Protein AF-A0A166A4K7-F1 (afdb_monomer)

Solvent-accessible surface area (backbone atoms only — not comparable to full-atom values): 10010 Å² total; per-residue (Å²): 127,72,41,68,47,84,41,81,89,77,91,74,95,66,60,89,70,51,30,71,21,49,29,33,42,42,65,92,55,60,55,80,66,51,31,66,78,64,62,43,83,85,56,78,86,50,76,83,51,54,69,66,58,50,40,50,52,50,45,24,51,46,19,37,26,52,10,39,27,73,70,66,78,43,82,55,73,68,48,66,42,98,89,59,48,75,45,64,59,91,67,42,27,54,27,64,24,58,47,96,44,37,17,31,11,40,30,30,43,30,86,83,38,73,74,50,64,46,64,52,79,70,83,48,53,62,72,56,25,60,56,52,41,73,75,70,54,49,73,74,57,58,73,50,62,77,77,55,102,55,54,71,23,50,49,42,39,51,55,50,45,66,44,52,26,55,53,53,53,62,74,75,105

Nearest PDB structures (foldseek):
  7bcz-assembly3_C  TM=8.868E-01  e=4.443E-13  Pseudomonas aeruginosa
  8gkf-assembly1_A  TM=7.922E-01  e=2.128E-09  Mycobacterium tuberculosis
  8qzj-assembly1_A  TM=7.883E-01  e=6.878E-09  Mycobacterium tuberculosis
  4qjl-assembly1_A  TM=7.951E-01  e=1.952E-08  Mycobacterium ulcerans Agy99
  4qvh-assembly1_B-2  TM=7.804E-01  e=7.835E-09  Escherichia coli

Foldseek 3Di:
DDQKDFDDDPDDPDDPQKFKGKIWGDLVPDDPCVCVVLVEDDDPVCVPPDSQVVSQVSQQQSRAQVRCCVNPVDGDHFDADPVRDTPDPPQKEKEWEDDSTMIMMMMGGCVVPVYDFAYDDDQDDPVVLVVQCVVQDDPVLVVCPPVDPDDSSNSSRVSVRVVVRVCVRVVVD

Radius of gyration: 17.05 Å; Cα contacts (8 Å, |Δi|>4): 267; chains: 1; bounding box: 48×36×39 Å

Secondary structure (DSSP, 8-state):
--SEEEPP--S----TTEEEEEEEE-GGG--TTHHHHTT----GGGTT--HHHHHHHHHHHHHHHHHHHHHHSS-----B-TTS-B-PPTTEEEEEEE-SSEEEEEEEETTT-S-------PPPPHHHHHHHHHHH--HHHHHTTTSSSS-HHHHHHHHHHHHHHHHHHHHT-

Structure (mmCIF, N/CA/C/O backbone):
data_AF-A0A166A4K7-F1
#
_entry.id   AF-A0A166A4K7-F1
#
loop_
_atom_site.group_PDB
_atom_site.id
_atom_site.type_symbol
_atom_site.label_atom_id
_atom_site.label_alt_id
_atom_site.label_comp_id
_atom_site.label_asym_id
_atom_site.label_entity_id
_atom_site.label_seq_id
_atom_site.pdbx_PDB_ins_code
_atom_site.Cartn_x
_atom_site.Cartn_y
_atom_site.Cartn_z
_atom_site.occupancy
_atom_site.B_iso_or_equiv
_atom_site.auth_seq_id
_atom_site.auth_comp_id
_atom_site.auth_asym_id
_atom_site.auth_atom_id
_atom_site.pdbx_PDB_model_num
ATOM 1 N N . MET A 1 1 ? -13.808 -19.095 -7.015 1.00 53.00 1 MET A N 1
ATOM 2 C CA . MET A 1 1 ? -12.471 -18.755 -6.491 1.00 53.00 1 MET A CA 1
ATOM 3 C C . MET A 1 1 ? -12.651 -17.629 -5.482 1.00 53.00 1 MET A C 1
ATOM 5 O O . MET A 1 1 ? -13.646 -16.917 -5.575 1.00 53.00 1 MET A O 1
ATOM 9 N N . THR A 1 2 ? -11.804 -17.553 -4.458 1.00 77.19 2 THR A N 1
ATOM 10 C CA . THR A 1 2 ? -11.951 -16.579 -3.363 1.00 77.19 2 THR A CA 1
ATOM 11 C C . THR A 1 2 ? -11.296 -15.262 -3.768 1.00 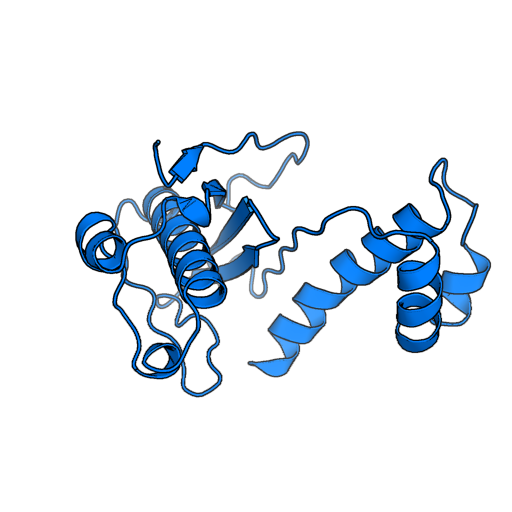77.19 2 THR A C 1
ATOM 13 O O . THR A 1 2 ? -10.127 -15.269 -4.130 1.00 77.19 2 THR A O 1
ATOM 16 N N . PHE A 1 3 ? -12.024 -14.142 -3.690 1.00 80.38 3 PHE A N 1
ATOM 17 C CA . PHE A 1 3 ? -11.504 -12.829 -4.093 1.00 80.38 3 PHE A CA 1
ATOM 18 C C . PHE A 1 3 ? -10.298 -12.372 -3.261 1.00 80.38 3 PHE A C 1
ATOM 20 O O . PHE A 1 3 ? -9.394 -11.790 -3.841 1.00 80.38 3 PHE A O 1
ATOM 27 N N . ILE A 1 4 ? -10.266 -12.640 -1.946 1.00 84.06 4 ILE A N 1
ATOM 28 C CA . ILE A 1 4 ? -9.177 -12.242 -1.034 1.00 84.06 4 ILE A CA 1
ATOM 29 C C . ILE A 1 4 ? -8.625 -13.445 -0.275 1.00 84.06 4 ILE A C 1
ATOM 31 O O . ILE A 1 4 ? -9.370 -14.294 0.212 1.00 84.06 4 ILE A O 1
ATOM 35 N N . THR A 1 5 ? -7.307 -13.470 -0.106 1.00 82.56 5 THR A N 1
ATOM 36 C CA . THR A 1 5 ? -6.609 -14.386 0.801 1.00 82.56 5 THR A CA 1
ATOM 37 C C . THR A 1 5 ? -5.561 -13.625 1.608 1.00 82.56 5 THR A C 1
ATOM 39 O O . THR A 1 5 ? -5.071 -12.585 1.168 1.00 82.56 5 THR A O 1
ATOM 42 N N . ALA A 1 6 ? -5.207 -14.122 2.796 1.00 77.56 6 ALA A N 1
ATOM 43 C CA . ALA A 1 6 ? -4.142 -13.516 3.592 1.00 77.56 6 ALA A CA 1
ATOM 44 C C . ALA A 1 6 ? -2.797 -13.586 2.847 1.00 77.56 6 ALA A C 1
ATOM 46 O O . ALA A 1 6 ? -2.389 -14.652 2.376 1.00 77.56 6 ALA A O 1
ATOM 47 N N . GLY A 1 7 ? -2.111 -12.447 2.752 1.00 72.12 7 GLY A N 1
ATOM 48 C CA . GLY A 1 7 ? -0.743 -12.363 2.261 1.00 72.12 7 GLY A CA 1
ATOM 49 C C . GLY A 1 7 ? 0.239 -12.840 3.329 1.00 72.12 7 GLY A C 1
ATOM 50 O O . GLY A 1 7 ? -0.075 -12.884 4.520 1.00 72.12 7 GLY A O 1
ATOM 51 N N . LYS A 1 8 ? 1.453 -13.216 2.920 1.00 69.75 8 LYS A N 1
ATOM 52 C CA . LYS A 1 8 ? 2.537 -13.488 3.871 1.00 69.75 8 LYS A CA 1
ATOM 53 C C . LYS A 1 8 ? 3.362 -12.222 4.041 1.00 69.75 8 LYS A C 1
ATOM 55 O O . LYS A 1 8 ? 3.969 -11.757 3.082 1.00 69.75 8 LYS A O 1
ATOM 60 N N . ASN A 1 9 ? 3.425 -11.701 5.260 1.00 62.88 9 ASN A N 1
ATOM 61 C CA . ASN A 1 9 ? 4.423 -10.702 5.627 1.00 62.88 9 ASN A CA 1
ATOM 62 C C . ASN A 1 9 ? 5.756 -11.426 5.802 1.00 62.88 9 ASN A C 1
ATOM 64 O O . ASN A 1 9 ? 5.988 -12.071 6.823 1.00 62.88 9 ASN A O 1
ATOM 68 N N . GLN A 1 10 ? 6.609 -11.393 4.781 1.00 57.12 10 GLN A N 1
ATOM 69 C CA . GLN A 1 10 ? 7.977 -11.868 4.922 1.00 57.12 10 GLN A CA 1
ATOM 70 C C . GLN A 1 10 ? 8.883 -10.676 5.219 1.00 57.12 10 GLN A C 1
ATOM 72 O O . GLN A 1 10 ? 9.016 -9.768 4.411 1.00 57.12 10 GLN A O 1
ATOM 77 N N . CYS A 1 11 ? 9.547 -10.743 6.373 1.00 51.31 11 CYS A N 1
ATOM 78 C CA . CYS A 1 11 ? 10.824 -10.076 6.611 1.00 51.31 11 CYS A CA 1
ATOM 79 C C . CYS A 1 11 ? 10.813 -8.550 6.841 1.00 51.31 11 CYS A C 1
ATOM 81 O O . CYS A 1 11 ? 11.692 -7.858 6.342 1.00 51.31 11 CYS A O 1
ATOM 83 N N . LEU A 1 12 ? 9.910 -8.024 7.676 1.00 61.25 12 LEU A N 1
ATOM 84 C CA . LEU A 1 12 ? 10.122 -6.715 8.312 1.00 61.25 12 LEU A CA 1
ATOM 85 C C . LEU A 1 12 ? 9.836 -6.816 9.813 1.00 61.25 12 LEU A C 1
ATOM 87 O O . LEU A 1 12 ? 8.703 -7.056 10.225 1.00 61.25 12 LEU A O 1
ATOM 91 N N . SER A 1 13 ? 10.872 -6.654 10.640 1.00 69.94 13 SER A N 1
ATOM 92 C CA . SER A 1 13 ? 10.708 -6.430 12.078 1.00 69.94 13 SER A CA 1
ATOM 93 C C . SER A 1 13 ? 10.257 -4.987 12.284 1.00 69.94 13 SER A C 1
ATOM 95 O O . SER A 1 13 ? 11.082 -4.076 12.369 1.00 69.94 13 SER A O 1
ATOM 97 N N . LEU A 1 14 ? 8.948 -4.773 12.285 1.00 80.62 14 LEU A N 1
ATOM 98 C CA . LEU A 1 14 ? 8.367 -3.454 12.503 1.00 80.62 14 LEU A CA 1
ATOM 99 C C . LEU A 1 14 ? 8.176 -3.193 14.000 1.00 80.62 14 LEU A C 1
ATOM 101 O O . LEU A 1 14 ? 7.984 -4.144 14.762 1.00 80.62 14 LEU A O 1
ATOM 105 N N . PRO A 1 15 ? 8.204 -1.921 14.435 1.00 87.25 15 PRO A N 1
ATOM 106 C CA . PRO A 1 15 ? 7.764 -1.560 15.775 1.00 87.25 15 PRO A CA 1
ATOM 107 C C . PRO A 1 15 ? 6.355 -2.103 16.047 1.00 87.25 15 PRO A C 1
ATOM 109 O O . PRO A 1 15 ? 5.484 -1.999 15.187 1.00 87.25 15 PRO A O 1
ATOM 112 N N . GLU A 1 16 ? 6.094 -2.605 17.258 1.00 88.62 16 GLU A N 1
ATOM 113 C CA . GLU A 1 16 ? 4.765 -3.127 17.643 1.00 88.62 16 GLU A CA 1
ATOM 114 C C . GLU A 1 16 ? 3.640 -2.083 17.525 1.00 88.62 16 GLU A C 1
ATOM 116 O O . GLU A 1 16 ? 2.459 -2.438 17.441 1.00 88.62 16 GLU A O 1
ATOM 121 N N . THR A 1 17 ? 4.022 -0.802 17.507 1.00 93.69 17 THR A N 1
ATOM 122 C CA . THR A 1 17 ? 3.158 0.370 17.336 1.00 93.69 17 THR A CA 1
ATOM 123 C C . THR A 1 17 ? 2.646 0.561 15.907 1.00 93.69 17 THR A C 1
ATOM 125 O O . THR A 1 17 ? 1.756 1.385 15.707 1.00 93.69 17 THR A O 1
ATOM 128 N N . ILE A 1 18 ? 3.169 -0.187 14.929 1.00 94.56 18 ILE A N 1
ATOM 129 C CA . ILE A 1 18 ? 2.702 -0.187 13.540 1.00 94.56 18 ILE A CA 1
ATOM 130 C C . ILE A 1 18 ? 1.969 -1.499 13.272 1.00 94.56 18 ILE A C 1
ATOM 132 O O . ILE A 1 18 ? 2.532 -2.581 13.447 1.00 94.56 18 ILE A O 1
ATOM 136 N N . LYS A 1 19 ? 0.718 -1.410 12.814 1.00 94.81 19 LYS A N 1
ATOM 137 C CA . LYS A 1 19 ? -0.055 -2.572 12.357 1.00 94.81 19 LYS A CA 1
ATOM 138 C C . LYS A 1 19 ? -0.074 -2.620 10.843 1.00 94.81 19 LYS A C 1
ATOM 140 O O . LYS A 1 19 ? -0.248 -1.589 10.194 1.00 94.81 19 LYS A O 1
ATOM 145 N N . ILE A 1 20 ? 0.098 -3.818 10.290 1.00 94.25 20 ILE A N 1
ATOM 146 C CA . ILE A 1 20 ? 0.090 -4.054 8.848 1.00 94.25 20 ILE A CA 1
ATOM 147 C C . ILE A 1 20 ? -0.907 -5.142 8.504 1.00 94.25 20 ILE A C 1
ATOM 149 O O . ILE A 1 20 ? -0.857 -6.241 9.050 1.00 94.25 20 ILE A O 1
ATOM 153 N N . SER A 1 21 ? -1.724 -4.873 7.491 1.00 94.62 21 SER A N 1
ATOM 1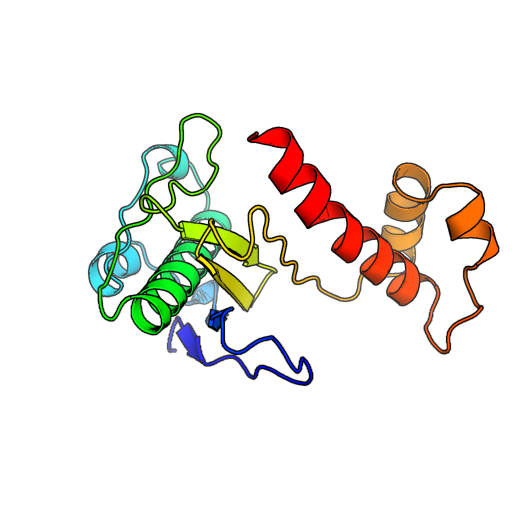54 C CA . SER A 1 21 ? -2.487 -5.902 6.802 1.00 94.62 21 SER A CA 1
ATOM 155 C C . SER A 1 21 ? -1.970 -6.060 5.381 1.00 94.62 21 SER A C 1
ATOM 157 O O . SER A 1 21 ? -1.888 -5.085 4.639 1.00 94.62 21 SER A O 1
ATOM 159 N N . HIS A 1 22 ? -1.649 -7.294 5.005 1.00 94.56 22 HIS A N 1
ATOM 160 C CA . HIS A 1 22 ? -1.263 -7.674 3.652 1.00 94.56 22 HIS A CA 1
ATOM 161 C C . HIS A 1 22 ? -2.193 -8.780 3.169 1.00 94.56 22 HIS A C 1
ATOM 163 O O . HIS A 1 22 ? -2.434 -9.772 3.866 1.00 94.56 22 HIS A O 1
ATOM 169 N N . LEU A 1 23 ? -2.707 -8.614 1.959 1.00 94.31 23 LEU A N 1
ATOM 170 C CA . LEU A 1 23 ? -3.602 -9.562 1.329 1.00 94.31 23 LEU A CA 1
ATOM 171 C C . LEU A 1 23 ? -3.297 -9.734 -0.152 1.00 94.31 23 LEU A C 1
ATOM 173 O O . LEU A 1 23 ? -2.850 -8.802 -0.817 1.00 94.31 23 LEU A O 1
ATOM 177 N N . ASN A 1 24 ? -3.580 -10.929 -0.661 1.00 94.75 24 ASN A N 1
ATOM 178 C CA . ASN A 1 24 ? -3.638 -11.179 -2.094 1.00 94.75 24 ASN A CA 1
ATOM 179 C C . ASN A 1 24 ? -5.094 -11.075 -2.547 1.00 94.75 24 ASN A C 1
ATOM 181 O O . ASN A 1 24 ? -5.997 -11.498 -1.815 1.00 94.75 24 ASN A O 1
ATOM 185 N N . TYR A 1 25 ? -5.315 -10.574 -3.757 1.00 94.56 25 TYR A N 1
ATOM 186 C CA . TYR A 1 25 ? -6.633 -10.496 -4.365 1.00 94.56 25 TYR A CA 1
ATOM 187 C C . TYR A 1 25 ? -6.625 -10.906 -5.842 1.00 94.56 25 TYR A C 1
ATOM 189 O O . TYR A 1 25 ? -5.635 -10.739 -6.552 1.00 94.56 25 TYR A O 1
ATOM 197 N N . GLU A 1 26 ? -7.746 -11.454 -6.315 1.00 94.06 26 GLU A N 1
ATOM 198 C CA . GLU A 1 26 ? -7.880 -11.961 -7.683 1.00 94.06 26 GLU A CA 1
ATOM 199 C C . GLU A 1 26 ? -8.875 -11.121 -8.495 1.00 94.06 26 GLU A C 1
ATOM 201 O O . GLU A 1 26 ? -10.086 -11.159 -8.272 1.00 94.06 26 GLU A O 1
ATOM 206 N N . LYS A 1 27 ? -8.369 -10.385 -9.489 1.00 90.69 27 LYS A N 1
ATOM 207 C CA . LYS A 1 27 ? -9.172 -9.469 -10.321 1.00 90.69 27 LYS A CA 1
ATOM 208 C C . LYS A 1 27 ? -10.288 -10.166 -11.100 1.00 90.69 27 LYS A C 1
ATOM 210 O O . LYS A 1 27 ? -11.377 -9.616 -11.200 1.00 90.69 27 LYS A O 1
ATOM 215 N N . SER A 1 28 ? -10.049 -11.376 -11.604 1.00 91.44 28 SER A N 1
ATOM 216 C CA . SER A 1 28 ? -11.054 -12.205 -12.295 1.00 91.44 28 SER A CA 1
ATOM 217 C C . SER A 1 28 ? -12.226 -12.607 -11.402 1.00 91.44 28 SER A C 1
ATOM 219 O O . SER A 1 28 ? -13.304 -12.905 -11.910 1.00 91.44 28 SER A O 1
ATOM 221 N N . SER A 1 29 ? -12.028 -12.603 -10.084 1.00 92.50 29 SER A N 1
ATOM 222 C CA . SER A 1 29 ? -13.054 -12.928 -9.093 1.00 92.50 29 SER A CA 1
ATOM 223 C C . SER A 1 29 ? -13.804 -11.685 -8.581 1.00 92.50 29 SER A C 1
ATOM 225 O O . SER A 1 29 ? -14.666 -11.815 -7.709 1.00 92.50 29 SER A O 1
ATOM 227 N N . TYR A 1 30 ? -13.494 -10.484 -9.093 1.00 95.38 30 TYR A N 1
ATOM 228 C CA . TYR A 1 30 ? -14.152 -9.244 -8.684 1.00 95.38 30 TYR A CA 1
ATOM 229 C C . TYR A 1 30 ? -15.627 -9.213 -9.099 1.00 95.38 30 TYR A C 1
ATOM 231 O O . TYR A 1 30 ? -15.992 -9.555 -10.222 1.00 95.38 30 TYR A O 1
ATOM 239 N N . ARG A 1 31 ? -16.471 -8.751 -8.174 1.00 95.38 31 ARG A N 1
ATOM 240 C CA . ARG A 1 31 ? -17.887 -8.438 -8.374 1.00 95.38 31 ARG A CA 1
ATOM 241 C C . ARG A 1 31 ? -18.242 -7.237 -7.502 1.00 95.38 31 ARG A C 1
ATOM 243 O O . ARG A 1 31 ? -17.670 -7.078 -6.422 1.00 95.38 31 ARG A O 1
ATOM 250 N N . ARG A 1 32 ? -19.163 -6.381 -7.949 1.00 93.56 32 ARG A N 1
ATOM 251 C CA . ARG A 1 32 ? -19.481 -5.127 -7.242 1.00 93.56 32 ARG A CA 1
ATOM 252 C C . ARG A 1 32 ? -20.035 -5.368 -5.834 1.00 93.56 32 ARG A C 1
ATOM 254 O O . ARG A 1 32 ? -19.733 -4.587 -4.941 1.00 93.56 32 ARG A O 1
ATOM 261 N N . GLU A 1 33 ? -20.755 -6.464 -5.625 1.00 95.75 33 GLU A N 1
ATOM 262 C CA . GLU A 1 33 ? -21.352 -6.871 -4.345 1.00 95.75 33 GLU A CA 1
ATOM 263 C C . GLU A 1 33 ? -20.301 -7.076 -3.243 1.00 95.75 33 GLU A C 1
ATOM 265 O O . GLU A 1 33 ? -20.599 -6.934 -2.060 1.00 95.75 33 GLU A O 1
ATOM 270 N N . LEU A 1 34 ? -19.042 -7.328 -3.623 1.00 95.88 34 LEU A N 1
ATOM 271 C CA . LEU A 1 34 ? -17.942 -7.478 -2.674 1.00 95.88 34 LEU A CA 1
ATOM 272 C C . LEU A 1 34 ? -17.677 -6.204 -1.857 1.00 95.88 34 LEU A C 1
ATOM 274 O O . LEU A 1 34 ? -17.085 -6.298 -0.788 1.00 95.88 34 LEU A O 1
ATOM 278 N N . PHE A 1 35 ? -18.097 -5.024 -2.329 1.00 95.62 35 PHE A N 1
ATOM 279 C CA . PHE A 1 35 ? -18.031 -3.797 -1.530 1.00 95.62 35 PHE A CA 1
ATOM 280 C C . PHE A 1 35 ? -18.888 -3.921 -0.264 1.00 95.62 35 PHE A C 1
ATOM 282 O O . PHE A 1 35 ? -18.388 -3.693 0.837 1.00 95.62 35 PHE A O 1
ATOM 289 N N . ASP A 1 36 ? -20.129 -4.386 -0.401 1.00 94.31 36 ASP A N 1
ATOM 290 C CA . ASP A 1 36 ? -21.029 -4.588 0.734 1.00 94.31 36 ASP A CA 1
ATOM 291 C C . ASP A 1 36 ? -20.588 -5.784 1.591 1.00 94.31 36 ASP A C 1
ATOM 293 O O . ASP A 1 36 ? -20.523 -5.673 2.815 1.00 94.31 36 ASP A O 1
ATOM 297 N N . GLU A 1 37 ? -20.209 -6.908 0.963 1.00 94.50 37 GLU A N 1
ATOM 298 C CA . GLU A 1 37 ? -19.751 -8.118 1.673 1.00 94.50 37 GLU A CA 1
ATOM 299 C C . GLU A 1 37 ? -18.510 -7.859 2.544 1.00 94.50 37 GLU A C 1
ATOM 301 O O . GLU A 1 37 ? -18.362 -8.451 3.615 1.00 94.50 37 GLU A O 1
ATOM 306 N N . LEU A 1 38 ? -17.616 -6.972 2.095 1.00 93.62 38 LEU A N 1
ATOM 307 C CA . LEU A 1 38 ? -16.379 -6.624 2.797 1.00 93.62 38 LEU A CA 1
ATOM 308 C C . LEU A 1 38 ? -16.494 -5.346 3.642 1.00 93.62 38 LEU A C 1
ATOM 310 O O . LEU A 1 38 ? -15.513 -4.958 4.280 1.00 93.62 38 LEU A O 1
ATOM 314 N N . GLY A 1 39 ? -17.665 -4.701 3.673 1.00 91.88 39 GLY A N 1
ATOM 315 C CA . GLY A 1 39 ? -17.899 -3.482 4.449 1.00 91.88 39 GLY A CA 1
ATOM 316 C C . GLY A 1 39 ? -17.076 -2.280 3.974 1.00 91.88 39 GLY A C 1
ATOM 317 O O . GLY A 1 39 ? -16.632 -1.473 4.789 1.00 91.88 39 GLY A O 1
ATOM 318 N N . VAL A 1 40 ? -16.838 -2.172 2.665 1.00 93.50 40 VAL A N 1
ATOM 319 C CA . VAL A 1 40 ? -16.151 -1.045 2.024 1.00 93.50 40 VAL A CA 1
ATOM 320 C C . VAL A 1 40 ? -17.169 -0.237 1.227 1.00 93.50 40 VAL A C 1
ATOM 322 O O . VAL A 1 40 ? -17.854 -0.769 0.361 1.00 93.50 40 VAL A O 1
ATOM 325 N N . THR A 1 41 ? -17.242 1.071 1.462 1.00 92.12 41 THR A N 1
ATOM 326 C CA . THR A 1 41 ? -18.135 1.950 0.695 1.00 92.12 41 THR A CA 1
ATOM 327 C C . THR A 1 41 ? -17.677 2.067 -0.757 1.00 92.12 41 THR A C 1
ATOM 329 O O . THR A 1 41 ? -16.501 2.325 -1.018 1.00 92.12 41 THR A O 1
ATOM 332 N N . PHE A 1 42 ? -18.607 1.942 -1.706 1.00 92.62 42 PHE A N 1
ATOM 333 C CA . PHE A 1 42 ? -18.347 2.221 -3.118 1.00 92.62 42 PHE A CA 1
ATOM 334 C C . PHE A 1 42 ? -18.346 3.744 -3.370 1.00 92.62 42 PHE A C 1
ATOM 336 O O . PHE A 1 42 ? -19.403 4.370 -3.270 1.00 92.62 42 PHE A O 1
ATOM 343 N N . PRO A 1 43 ? -17.202 4.384 -3.681 1.00 91.00 43 PRO A N 1
ATOM 344 C CA . PRO A 1 43 ? -17.150 5.825 -3.908 1.00 91.00 43 PRO A CA 1
ATOM 345 C C . PRO A 1 43 ? -17.648 6.207 -5.309 1.00 91.00 43 PRO A C 1
ATOM 347 O O . PRO A 1 43 ? -17.455 5.481 -6.286 1.00 91.00 43 PRO A O 1
ATOM 350 N N . GLU A 1 44 ? -18.186 7.421 -5.443 1.00 89.94 44 GLU A N 1
ATOM 351 C CA . GLU A 1 44 ? -18.653 7.947 -6.735 1.00 89.94 44 GLU A CA 1
ATOM 352 C C . GLU A 1 44 ? -17.552 8.006 -7.804 1.00 89.94 44 GLU A C 1
ATOM 354 O O . GLU A 1 44 ? -17.825 7.848 -8.996 1.00 89.94 44 GLU A O 1
ATOM 359 N N . SER A 1 45 ? -16.292 8.178 -7.388 1.00 87.19 45 SER A N 1
ATOM 360 C CA . SER A 1 45 ? -15.127 8.198 -8.280 1.00 87.19 45 SER A CA 1
ATOM 361 C C . SER A 1 45 ? -14.943 6.897 -9.069 1.00 87.19 45 SER A C 1
ATOM 363 O O . SER A 1 45 ? -14.319 6.917 -10.131 1.00 87.19 45 SER A O 1
ATOM 365 N N . LEU A 1 46 ? -15.513 5.783 -8.598 1.00 91.75 46 LEU A N 1
ATOM 366 C CA . LEU A 1 46 ? -15.465 4.491 -9.276 1.00 91.75 46 LEU A CA 1
ATOM 367 C C . LEU A 1 46 ? -16.672 4.220 -10.181 1.00 91.75 46 LEU A C 1
ATOM 369 O O . LEU A 1 46 ? -16.706 3.187 -10.843 1.00 91.75 46 LEU A O 1
ATOM 373 N N . ASN A 1 47 ? -17.641 5.135 -10.294 1.00 91.62 47 ASN A N 1
ATOM 374 C CA . ASN A 1 47 ? -18.834 4.917 -11.126 1.00 91.62 47 ASN A CA 1
ATOM 375 C C . ASN A 1 47 ? -18.520 4.622 -12.601 1.00 91.62 47 ASN A C 1
ATOM 377 O O . ASN A 1 47 ? -19.292 3.932 -13.261 1.00 91.62 47 ASN A O 1
ATOM 381 N N . LYS A 1 48 ? -17.400 5.145 -13.113 1.00 91.88 48 LYS A N 1
ATOM 382 C CA . LYS A 1 48 ? -16.923 4.936 -14.492 1.00 91.88 48 LYS A CA 1
ATOM 383 C C . LYS A 1 48 ? -15.626 4.125 -14.560 1.00 91.88 48 LYS A C 1
ATOM 385 O O . LYS A 1 48 ? -15.006 4.055 -15.618 1.00 91.88 48 LYS A O 1
ATOM 390 N N . ALA A 1 49 ? -15.172 3.587 -13.432 1.00 92.31 49 ALA A N 1
ATOM 391 C CA . ALA A 1 49 ? -13.930 2.840 -13.375 1.00 92.31 49 ALA A CA 1
ATOM 392 C C . ALA A 1 49 ? -14.126 1.427 -13.935 1.00 92.31 49 ALA A C 1
ATOM 394 O O . ALA A 1 49 ? -15.181 0.818 -13.770 1.00 92.31 49 ALA A O 1
ATOM 395 N N . VAL A 1 50 ? -13.088 0.911 -14.591 1.00 93.50 50 VAL A N 1
ATOM 396 C CA . VAL A 1 50 ? -13.033 -0.496 -14.996 1.00 93.50 50 VAL A CA 1
ATOM 397 C C . VAL A 1 50 ? -12.887 -1.396 -13.769 1.00 93.50 50 VAL A C 1
ATOM 399 O O . VAL A 1 50 ? -12.290 -0.991 -12.768 1.00 93.50 50 VAL A O 1
ATOM 402 N N . ASP A 1 51 ? -13.342 -2.643 -13.876 1.00 94.00 51 ASP A N 1
ATOM 403 C CA . ASP A 1 51 ? -13.314 -3.632 -12.788 1.00 94.00 51 ASP A CA 1
ATOM 404 C C . ASP A 1 51 ? -11.934 -3.788 -12.145 1.00 94.00 51 ASP A C 1
ATOM 406 O O . ASP A 1 51 ? -11.831 -3.885 -10.925 1.00 94.00 51 ASP A O 1
ATOM 410 N N . LYS A 1 52 ? -10.858 -3.706 -12.944 1.00 92.62 52 LYS A N 1
ATOM 411 C CA . LYS A 1 52 ? -9.473 -3.712 -12.443 1.00 92.62 52 LYS A CA 1
ATOM 412 C C . LYS A 1 52 ? -9.258 -2.656 -11.352 1.00 92.62 52 LYS A C 1
ATOM 414 O O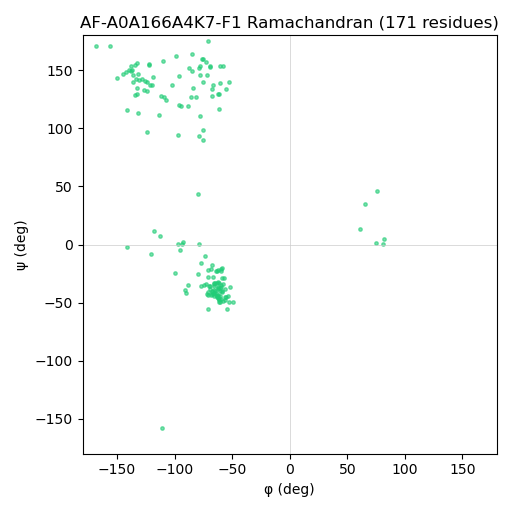 . LYS A 1 52 ? -8.734 -2.976 -10.289 1.00 92.62 52 LYS A O 1
ATOM 419 N N . ARG A 1 53 ? -9.687 -1.416 -11.603 1.00 92.88 53 ARG A N 1
ATOM 420 C CA . ARG A 1 53 ? -9.507 -0.300 -10.669 1.00 92.88 53 ARG A CA 1
ATOM 421 C C . ARG A 1 53 ? -10.436 -0.422 -9.462 1.00 92.88 53 ARG A C 1
ATOM 423 O O . ARG A 1 53 ? -10.050 -0.050 -8.356 1.00 92.88 53 ARG A O 1
ATOM 430 N N . CYS A 1 54 ? -11.640 -0.955 -9.657 1.00 95.12 54 CYS A N 1
ATOM 431 C CA . CYS A 1 54 ? -12.568 -1.221 -8.562 1.00 95.12 54 CYS A CA 1
ATOM 432 C C . CYS A 1 54 ? -12.041 -2.307 -7.614 1.00 95.12 54 CYS A C 1
ATOM 434 O O . CYS A 1 54 ? -12.115 -2.136 -6.399 1.00 95.12 54 CYS A O 1
ATOM 436 N N . ALA A 1 55 ? -11.464 -3.380 -8.161 1.00 95.88 55 ALA A N 1
ATOM 437 C CA . ALA A 1 55 ? -10.834 -4.451 -7.397 1.00 95.88 55 ALA A CA 1
ATOM 438 C C . ALA A 1 55 ? -9.637 -3.942 -6.578 1.00 95.88 55 ALA A C 1
ATOM 440 O O . ALA A 1 55 ? -9.556 -4.230 -5.388 1.00 95.88 55 ALA A O 1
ATOM 441 N N . GLU A 1 56 ? -8.759 -3.136 -7.188 1.00 94.94 56 GLU A N 1
ATOM 442 C CA . GLU A 1 56 ? -7.614 -2.492 -6.521 1.00 94.94 56 GLU A CA 1
ATOM 443 C C . GLU A 1 56 ? -8.056 -1.607 -5.347 1.00 94.94 56 GLU A C 1
ATOM 445 O O . GLU A 1 56 ? -7.548 -1.735 -4.231 1.00 94.94 56 GLU A O 1
ATOM 450 N N . TYR A 1 57 ? -9.055 -0.744 -5.570 1.00 94.69 57 TYR A N 1
ATOM 451 C CA . TYR A 1 57 ? -9.591 0.121 -4.519 1.00 94.69 57 TYR A CA 1
ATOM 452 C C . TYR A 1 57 ? -10.188 -0.687 -3.363 1.00 94.69 57 TYR A C 1
ATOM 454 O O . TYR A 1 57 ? -9.901 -0.410 -2.196 1.00 94.69 57 TYR A O 1
ATOM 462 N N . LEU A 1 58 ? -11.006 -1.691 -3.689 1.00 96.06 58 LEU A N 1
ATOM 463 C CA . LEU A 1 58 ? -11.649 -2.559 -2.711 1.00 96.06 58 LEU A CA 1
ATOM 464 C C . LEU A 1 58 ? -10.614 -3.305 -1.862 1.00 96.06 58 LEU A C 1
ATOM 466 O O . LEU A 1 58 ? -10.690 -3.270 -0.635 1.00 96.06 58 LEU A O 1
ATOM 470 N N . ALA A 1 59 ? -9.624 -3.926 -2.506 1.00 96.56 59 ALA A N 1
ATOM 471 C CA . ALA A 1 59 ? -8.551 -4.657 -1.841 1.00 96.56 59 ALA A CA 1
ATOM 472 C C . ALA A 1 59 ? -7.743 -3.748 -0.900 1.00 96.56 59 ALA A C 1
ATOM 474 O O . ALA A 1 59 ? -7.546 -4.093 0.266 1.00 96.56 59 ALA A O 1
ATOM 475 N N . GLY A 1 60 ? -7.349 -2.556 -1.363 1.00 95.69 60 GLY A N 1
ATOM 476 C CA . GLY A 1 60 ? -6.606 -1.588 -0.552 1.00 95.69 60 GLY A CA 1
ATOM 477 C C . GLY A 1 60 ? -7.394 -1.078 0.657 1.00 95.69 60 GLY A C 1
ATOM 478 O O . GLY A 1 60 ? -6.871 -1.021 1.770 1.00 95.69 60 GLY A O 1
ATOM 479 N N . ARG A 1 61 ? -8.677 -0.739 0.478 1.00 96.19 61 ARG A N 1
ATOM 480 C CA . ARG A 1 61 ? -9.532 -0.272 1.583 1.00 96.19 61 ARG A CA 1
ATOM 481 C C . ARG A 1 61 ? -9.855 -1.373 2.583 1.00 96.19 61 ARG A C 1
ATOM 483 O O . ARG A 1 61 ? -9.889 -1.101 3.782 1.00 96.19 61 ARG A O 1
ATOM 490 N N . TYR A 1 62 ? -10.025 -2.606 2.119 1.00 96.25 62 TYR A N 1
ATOM 491 C CA . TYR A 1 62 ? -10.206 -3.747 3.005 1.00 96.25 62 TYR A CA 1
ATOM 492 C C . TYR A 1 62 ? -8.936 -4.054 3.816 1.00 96.25 62 TYR A C 1
ATOM 494 O O . TYR A 1 62 ? -9.028 -4.252 5.028 1.00 96.25 62 TYR A O 1
ATOM 502 N N . ALA A 1 63 ? -7.749 -4.002 3.194 1.00 96.31 63 ALA A N 1
ATOM 503 C CA . ALA A 1 63 ? -6.471 -4.122 3.905 1.00 96.31 63 ALA A CA 1
ATOM 504 C C . ALA A 1 63 ? -6.353 -3.060 5.009 1.00 96.31 63 ALA A C 1
ATOM 506 O O . ALA A 1 63 ? -6.066 -3.371 6.163 1.00 96.31 63 ALA A O 1
ATOM 507 N N . ALA A 1 64 ? -6.663 -1.806 4.686 1.00 96.50 64 ALA A N 1
ATOM 508 C CA . ALA A 1 64 ? -6.593 -0.718 5.650 1.00 96.50 64 ALA A CA 1
ATOM 509 C C . ALA A 1 64 ? -7.609 -0.859 6.795 1.00 96.50 64 ALA A C 1
ATOM 511 O O . ALA A 1 64 ? -7.261 -0.625 7.950 1.00 96.50 64 ALA A O 1
ATOM 512 N N . SER A 1 65 ? -8.832 -1.319 6.511 1.00 96.56 65 SER A N 1
ATOM 513 C CA . SER A 1 65 ? -9.825 -1.615 7.553 1.00 96.56 65 SER A CA 1
ATOM 514 C C . SER A 1 65 ? -9.358 -2.733 8.496 1.00 96.56 65 SER A C 1
ATOM 516 O O . SER A 1 65 ? -9.546 -2.633 9.708 1.00 96.56 65 SER A O 1
ATOM 518 N N . ASN A 1 66 ? -8.690 -3.769 7.974 1.00 95.94 66 ASN A N 1
ATOM 519 C CA . ASN A 1 66 ? -8.115 -4.835 8.799 1.00 95.94 66 ASN A CA 1
ATOM 520 C C . ASN A 1 66 ? -6.955 -4.336 9.673 1.00 95.94 66 ASN A C 1
ATOM 522 O O . ASN A 1 66 ? -6.885 -4.699 10.843 1.00 95.94 66 ASN A O 1
ATOM 526 N N . ALA A 1 67 ? -6.082 -3.481 9.135 1.00 95.62 67 ALA A N 1
ATOM 527 C CA . ALA A 1 67 ? -4.985 -2.894 9.904 1.00 95.62 67 ALA A CA 1
ATOM 528 C C . ALA A 1 67 ? -5.513 -1.980 11.031 1.00 95.62 67 ALA A C 1
ATOM 530 O O . ALA A 1 67 ? -5.019 -2.028 12.156 1.00 95.62 67 ALA A O 1
ATOM 531 N N . LEU A 1 68 ? -6.570 -1.200 10.761 1.00 96.81 68 LEU A N 1
ATOM 532 C CA . LEU A 1 68 ? -7.253 -0.388 11.776 1.00 96.81 68 LEU A CA 1
ATOM 533 C C . LEU A 1 68 ? -7.916 -1.244 12.854 1.00 96.81 68 LEU A C 1
ATOM 535 O O . LEU A 1 68 ? -7.804 -0.909 14.032 1.00 96.81 68 LEU A O 1
ATOM 539 N N . LEU A 1 69 ? -8.565 -2.348 12.475 1.00 96.38 69 LEU A N 1
ATOM 540 C CA . LEU A 1 69 ? -9.166 -3.278 13.430 1.00 96.38 69 LEU A CA 1
ATOM 541 C C . LEU A 1 69 ? -8.121 -3.841 14.397 1.00 96.38 69 LEU A C 1
ATOM 543 O O . LEU A 1 69 ? -8.395 -3.947 15.586 1.00 96.38 69 LEU A O 1
ATOM 547 N N . GLU A 1 70 ? -6.923 -4.162 13.912 1.00 94.94 70 GLU A N 1
ATOM 548 C CA . GLU A 1 70 ? -5.834 -4.640 14.767 1.00 94.94 70 GLU A CA 1
ATOM 549 C C . GLU A 1 70 ? -5.270 -3.540 15.682 1.00 94.94 70 GLU A C 1
ATOM 551 O O . GLU A 1 70 ? -4.894 -3.820 16.817 1.00 94.94 70 GLU A O 1
ATOM 556 N N . LEU A 1 71 ? -5.212 -2.287 15.213 1.00 95.62 71 LEU A N 1
ATOM 557 C CA . LEU A 1 71 ? -4.683 -1.166 15.999 1.00 95.62 71 LEU A CA 1
ATOM 558 C C . LEU A 1 71 ? -5.670 -0.664 17.066 1.00 95.62 71 LEU A C 1
ATOM 560 O O . LEU A 1 71 ? -5.247 -0.220 18.130 1.00 95.62 71 LEU A O 1
ATOM 564 N N . THR A 1 72 ? -6.968 -0.682 16.764 1.00 95.56 72 THR A N 1
ATOM 565 C CA . THR A 1 72 ? -8.003 0.038 17.533 1.00 95.56 72 THR A CA 1
ATOM 566 C C . THR A 1 72 ? -9.082 -0.861 18.126 1.00 95.56 72 THR A C 1
ATOM 568 O O . THR A 1 72 ? -9.947 -0.371 18.848 1.00 95.56 72 THR A O 1
ATOM 571 N N . GLU A 1 73 ? -9.085 -2.149 17.770 1.00 94.62 73 GLU A N 1
ATOM 572 C CA . GLU A 1 73 ? -10.159 -3.106 18.072 1.00 94.62 73 GLU A CA 1
ATOM 573 C C . GLU A 1 73 ? -11.526 -2.721 17.467 1.00 94.62 73 GLU A C 1
ATOM 575 O O . GLU A 1 73 ? -12.557 -3.312 17.794 1.00 94.62 73 GLU A O 1
ATOM 580 N N . GLN A 1 74 ? -11.553 -1.758 16.536 1.00 92.94 74 GLN A N 1
ATOM 581 C CA . GLN A 1 74 ? -12.760 -1.266 15.872 1.00 92.94 74 GLN A CA 1
ATOM 582 C C . GLN A 1 74 ? -12.607 -1.274 14.348 1.00 92.94 74 GLN A C 1
ATOM 584 O O . GLN A 1 74 ? -11.552 -0.969 13.794 1.00 92.94 74 GLN A O 1
ATOM 589 N N . ARG A 1 75 ? -13.692 -1.608 13.636 1.00 90.81 75 ARG A N 1
ATOM 590 C CA . ARG A 1 75 ? -13.730 -1.475 12.173 1.00 90.81 75 ARG A CA 1
ATOM 591 C C . ARG A 1 75 ? -14.090 -0.049 11.784 1.00 90.81 75 ARG A C 1
ATOM 593 O O . ARG A 1 75 ? -15.080 0.496 12.262 1.00 90.81 75 ARG A O 1
ATOM 600 N N . TYR A 1 76 ? -13.345 0.489 10.827 1.00 91.25 76 TYR A N 1
ATOM 601 C CA . TYR A 1 76 ? -13.613 1.789 10.223 1.00 91.25 76 TYR A CA 1
ATOM 602 C C . TYR A 1 76 ? -13.878 1.650 8.726 1.00 91.25 76 TYR A C 1
ATOM 604 O O . TYR A 1 76 ? -13.239 0.850 8.035 1.00 91.25 76 TYR A O 1
ATOM 612 N N . CYS A 1 77 ? -14.799 2.477 8.233 1.00 88.00 77 CYS A N 1
ATOM 613 C CA . CYS A 1 77 ? -14.965 2.749 6.809 1.00 88.00 77 CYS A CA 1
ATOM 614 C C . CYS A 1 77 ? -14.047 3.913 6.427 1.00 88.00 77 CYS A C 1
ATOM 616 O O . CYS A 1 77 ? -14.194 5.014 6.954 1.00 88.00 77 CYS A O 1
ATOM 618 N N . ILE A 1 78 ? -13.109 3.674 5.511 1.00 90.69 78 ILE A N 1
ATOM 619 C CA . ILE A 1 78 ? -12.107 4.669 5.113 1.00 90.69 78 ILE A CA 1
ATOM 620 C C . ILE A 1 78 ? -12.573 5.361 3.832 1.00 90.69 78 ILE A C 1
ATOM 622 O O . ILE A 1 78 ? -12.353 4.879 2.714 1.00 90.69 78 ILE A O 1
ATOM 626 N N . TYR A 1 79 ? -13.236 6.499 4.004 1.00 89.75 79 TYR A N 1
ATOM 627 C CA . TYR A 1 79 ? -13.717 7.318 2.895 1.00 89.75 79 TYR A CA 1
ATOM 628 C C . TYR A 1 79 ? -12.549 7.978 2.145 1.00 89.75 79 TYR A C 1
ATOM 630 O O . TYR A 1 79 ? -11.482 8.188 2.720 1.00 89.75 79 TYR A O 1
ATOM 638 N N . PRO A 1 80 ? -12.697 8.287 0.849 1.00 88.75 80 PRO A N 1
ATOM 639 C CA . PRO A 1 80 ? -11.735 9.129 0.154 1.00 88.75 80 PRO A CA 1
ATOM 640 C C . PRO A 1 80 ? -11.922 10.603 0.548 1.00 88.75 80 PRO A C 1
ATOM 642 O O . PRO A 1 80 ? -13.050 11.088 0.637 1.00 88.75 80 PRO A O 1
ATOM 645 N N . ASN A 1 81 ? -10.816 11.320 0.721 1.00 87.62 81 ASN A N 1
ATOM 646 C CA . ASN A 1 81 ? -10.787 12.780 0.723 1.00 87.62 81 ASN A CA 1
ATOM 647 C C . ASN A 1 81 ? -11.030 13.334 -0.696 1.00 87.62 81 ASN A C 1
ATOM 649 O O . ASN A 1 81 ? -11.109 12.579 -1.671 1.00 87.62 81 ASN A O 1
ATOM 653 N N . GLN A 1 82 ? -11.140 14.662 -0.833 1.00 83.25 82 GLN A N 1
ATOM 654 C CA . GLN A 1 82 ? -11.333 15.316 -2.140 1.00 83.25 82 GLN A CA 1
ATOM 655 C C . GLN A 1 82 ? -10.185 15.025 -3.119 1.00 83.25 82 GLN A C 1
ATOM 657 O O . GLN A 1 82 ? -10.418 14.813 -4.309 1.00 83.25 82 GLN A O 1
ATOM 662 N N . ASP A 1 83 ? -8.962 14.953 -2.602 1.00 82.31 83 ASP A N 1
ATOM 663 C CA . ASP A 1 83 ? -7.738 14.587 -3.322 1.00 82.31 83 ASP A CA 1
ATOM 664 C C . ASP A 1 83 ? -7.585 13.068 -3.546 1.00 82.31 83 ASP A C 1
ATOM 666 O O . ASP A 1 83 ? -6.636 12.628 -4.188 1.00 82.31 83 ASP A O 1
ATOM 670 N N . ARG A 1 84 ? -8.562 12.268 -3.088 1.00 82.62 84 ARG A N 1
ATOM 671 C CA . ARG A 1 84 ? -8.622 10.795 -3.134 1.00 82.62 84 ARG A CA 1
ATOM 672 C C . ARG A 1 84 ? -7.719 10.075 -2.130 1.00 82.62 84 ARG A C 1
ATOM 674 O O . ARG A 1 84 ? -7.762 8.837 -2.090 1.00 82.62 84 ARG A O 1
ATOM 681 N N . SER A 1 85 ? -6.982 10.800 -1.291 1.00 86.31 85 SER A N 1
ATOM 682 C CA . SER A 1 85 ? -6.245 10.207 -0.176 1.00 86.31 85 SER A CA 1
ATOM 683 C C . SER A 1 85 ? -7.205 9.506 0.802 1.00 86.31 85 SER A C 1
ATOM 685 O O . SER A 1 85 ? -8.407 9.808 0.837 1.00 86.31 85 SER A O 1
ATOM 687 N N . PRO A 1 86 ? -6.749 8.492 1.556 1.00 90.38 86 PRO A N 1
ATOM 688 C CA . PRO A 1 86 ? -7.580 7.855 2.571 1.00 90.38 86 PRO A CA 1
ATOM 689 C C . PRO A 1 86 ? -7.864 8.829 3.724 1.00 90.38 86 PRO A C 1
ATOM 691 O O . PRO A 1 86 ? -6.941 9.389 4.306 1.00 90.38 86 PRO A O 1
ATOM 694 N N . ASN A 1 87 ? -9.136 9.004 4.082 1.00 92.69 87 ASN A N 1
ATOM 695 C CA . ASN A 1 87 ? -9.530 9.759 5.266 1.00 92.69 87 ASN A CA 1
ATOM 696 C C . ASN A 1 87 ? -9.347 8.881 6.511 1.00 92.69 87 ASN A C 1
ATOM 698 O O . ASN A 1 87 ? -10.208 8.056 6.839 1.00 92.69 87 ASN A O 1
ATOM 702 N N . TRP A 1 88 ? -8.184 9.004 7.147 1.00 94.50 88 TRP A N 1
ATOM 703 C CA . TRP A 1 88 ? -7.852 8.261 8.358 1.00 94.50 88 TRP A CA 1
ATOM 704 C C . TRP A 1 88 ? -8.645 8.774 9.570 1.00 94.50 88 TRP A C 1
ATOM 706 O O . TRP A 1 88 ? -8.907 9.974 9.673 1.00 94.50 88 TRP A O 1
ATOM 716 N N . PRO A 1 89 ? -9.022 7.895 10.520 1.00 94.62 89 PRO A N 1
ATOM 717 C CA . PRO A 1 89 ? -9.614 8.335 11.778 1.00 94.62 89 PRO A CA 1
ATOM 718 C C . PRO A 1 89 ? -8.692 9.294 12.546 1.00 94.62 89 PRO A C 1
ATOM 720 O O . PRO A 1 89 ? -7.469 9.231 12.434 1.00 94.62 89 PRO A O 1
ATOM 723 N N . ILE A 1 90 ? -9.283 10.159 13.373 1.00 93.81 90 ILE A N 1
ATOM 724 C CA . ILE A 1 90 ? -8.536 11.115 14.204 1.00 93.81 90 ILE A CA 1
ATOM 725 C C . ILE A 1 90 ? -7.512 10.372 15.074 1.00 93.81 90 ILE A C 1
ATOM 727 O O . ILE A 1 90 ? -7.846 9.379 15.718 1.00 93.81 90 ILE A O 1
ATOM 731 N N . GLY A 1 91 ? -6.279 10.884 15.115 1.00 94.56 91 GLY A N 1
ATOM 732 C CA . GLY A 1 91 ? -5.185 10.300 15.897 1.00 94.56 91 GLY A CA 1
ATOM 733 C C . GLY A 1 91 ? -4.483 9.122 15.216 1.00 94.56 91 GLY A C 1
ATOM 734 O O . GLY A 1 91 ? -3.607 8.508 15.823 1.00 94.56 91 GLY A O 1
ATOM 735 N N . ILE A 1 92 ? -4.847 8.795 13.973 1.00 96.12 92 ILE A N 1
ATOM 736 C CA . ILE A 1 92 ? -4.254 7.703 13.203 1.00 96.12 92 ILE A CA 1
ATOM 737 C C . ILE A 1 92 ? -3.626 8.257 11.929 1.00 96.12 92 ILE A C 1
ATOM 739 O O . ILE A 1 92 ? -4.215 9.074 11.227 1.00 96.12 92 ILE A O 1
ATOM 743 N N . THR A 1 93 ? -2.434 7.762 11.616 1.00 95.38 93 THR A N 1
ATOM 744 C CA . THR A 1 93 ? -1.823 7.901 10.296 1.00 95.38 93 THR A CA 1
ATOM 745 C C . THR A 1 93 ? -1.794 6.543 9.606 1.00 95.38 93 THR A C 1
ATOM 747 O O . THR A 1 93 ? -1.807 5.493 10.261 1.00 95.38 93 THR A O 1
ATOM 750 N N . GLY A 1 94 ? -1.709 6.545 8.283 1.00 94.44 94 GLY A N 1
ATOM 751 C CA . GLY A 1 94 ? -1.565 5.310 7.541 1.00 94.44 94 GLY A CA 1
ATOM 752 C C . GLY A 1 94 ? -1.210 5.506 6.082 1.00 94.44 94 GLY A C 1
ATOM 753 O O . GLY A 1 94 ? -1.256 6.606 5.532 1.00 94.44 94 GLY A O 1
ATOM 754 N N . SER A 1 95 ? -0.883 4.390 5.448 1.00 95.19 95 SER A N 1
ATOM 755 C CA . SER A 1 95 ? -0.545 4.316 4.035 1.00 95.19 95 SER A CA 1
ATOM 756 C C . SER A 1 95 ? -1.111 3.034 3.434 1.00 95.19 95 SER A C 1
ATOM 758 O O . SER A 1 95 ? -1.272 2.030 4.132 1.00 95.19 95 SER A O 1
ATOM 760 N N . ILE A 1 96 ? -1.466 3.090 2.153 1.00 94.81 96 ILE A N 1
ATOM 761 C CA . ILE A 1 96 ? -2.047 1.982 1.393 1.00 94.81 96 ILE A CA 1
ATOM 762 C C . ILE A 1 96 ? -1.290 1.907 0.075 1.00 94.81 96 ILE A C 1
ATOM 764 O O . ILE A 1 96 ? -1.221 2.914 -0.625 1.00 94.81 96 ILE A O 1
ATOM 768 N N . SER A 1 97 ? -0.808 0.722 -0.283 1.00 93.88 97 SER A N 1
ATOM 769 C CA . SER A 1 97 ? -0.264 0.445 -1.613 1.00 93.88 97 SER A CA 1
ATOM 770 C C . SER A 1 97 ? -0.840 -0.860 -2.162 1.00 93.88 97 SER A C 1
ATOM 772 O O . SER A 1 97 ? -1.356 -1.705 -1.420 1.00 93.88 97 SER A O 1
ATOM 774 N N . HIS A 1 98 ? -0.839 -0.996 -3.481 1.00 94.19 98 HIS A N 1
ATOM 775 C CA . HIS A 1 98 ? -1.331 -2.177 -4.168 1.00 94.19 98 HIS A CA 1
ATOM 776 C C . HIS A 1 98 ? -0.585 -2.380 -5.488 1.00 94.19 98 HIS A C 1
ATOM 778 O O . HIS A 1 98 ? -0.362 -1.430 -6.231 1.00 94.19 98 HIS A O 1
ATOM 784 N N . ASN A 1 99 ? -0.333 -3.634 -5.846 1.00 92.50 99 ASN A N 1
ATOM 785 C CA . ASN A 1 99 ? 0.128 -4.011 -7.181 1.00 92.50 99 ASN A CA 1
ATOM 786 C C . ASN A 1 99 ? -0.978 -4.780 -7.917 1.00 92.50 99 ASN A C 1
ATOM 788 O O . ASN A 1 99 ? -2.165 -4.652 -7.589 1.00 92.50 99 ASN A O 1
ATOM 792 N N . SER A 1 100 ? -0.631 -5.581 -8.930 1.00 90.38 100 SER A N 1
ATOM 793 C CA . SER A 1 100 ? -1.642 -6.236 -9.749 1.00 90.38 100 SER A CA 1
ATOM 794 C C . SER A 1 100 ? -2.454 -7.318 -9.021 1.00 90.38 100 SER A C 1
ATOM 796 O O . SER A 1 100 ? -3.560 -7.620 -9.479 1.00 90.38 100 SER A O 1
ATOM 798 N N . SER A 1 101 ? -1.938 -7.864 -7.917 1.00 93.31 101 SER A N 1
ATOM 799 C CA . SER A 1 101 ? -2.496 -9.035 -7.226 1.00 93.31 101 SER A CA 1
ATOM 800 C C . SER A 1 101 ? -2.434 -8.959 -5.698 1.00 93.31 101 SER A C 1
ATOM 802 O O . SER A 1 101 ? -2.919 -9.860 -5.014 1.00 93.31 101 SER A O 1
ATOM 804 N N . GLN A 1 102 ? -1.857 -7.897 -5.139 1.00 94.81 102 GLN A N 1
ATOM 805 C CA . GLN A 1 102 ? -1.640 -7.731 -3.707 1.00 94.81 102 GLN A CA 1
ATOM 806 C C . GLN A 1 102 ? -1.997 -6.320 -3.263 1.00 94.81 102 GLN A C 1
ATOM 808 O O . GLN A 1 102 ? -1.809 -5.354 -4.002 1.00 94.81 102 GLN A O 1
ATOM 813 N N . ALA A 1 103 ? -2.509 -6.205 -2.044 1.00 95.62 103 ALA A N 1
ATOM 814 C CA . ALA A 1 103 ? -2.721 -4.929 -1.386 1.00 95.62 103 ALA A CA 1
ATOM 815 C C . ALA A 1 103 ? -2.147 -4.980 0.026 1.00 95.62 103 ALA A C 1
ATOM 817 O O . ALA A 1 103 ? -2.256 -5.993 0.726 1.00 95.62 103 ALA A O 1
ATOM 818 N N . ILE A 1 104 ? -1.552 -3.870 0.440 1.00 95.25 104 ILE A N 1
ATOM 819 C CA . ILE A 1 104 ? -0.967 -3.704 1.759 1.00 95.25 104 ILE A CA 1
ATOM 820 C C . ILE A 1 104 ? -1.406 -2.370 2.352 1.00 95.25 104 ILE A C 1
ATOM 822 O O . ILE A 1 104 ? -1.529 -1.365 1.654 1.00 95.25 104 ILE A O 1
ATOM 826 N N . ALA A 1 105 ? -1.655 -2.365 3.655 1.00 95.44 105 ALA A N 1
ATOM 827 C CA . ALA A 1 105 ? -1.899 -1.150 4.404 1.00 95.44 105 ALA A CA 1
ATOM 828 C C . ALA A 1 105 ? -1.144 -1.184 5.727 1.00 95.44 105 ALA A C 1
ATOM 830 O O . ALA A 1 105 ? -1.109 -2.220 6.394 1.00 95.44 105 ALA A O 1
ATOM 831 N N . ALA A 1 106 ? -0.583 -0.040 6.106 1.00 94.88 106 ALA A N 1
ATOM 832 C CA . ALA A 1 106 ? 0.067 0.177 7.389 1.00 94.88 106 ALA A CA 1
ATOM 833 C C . ALA A 1 106 ? -0.626 1.322 8.126 1.00 94.88 106 ALA A C 1
ATOM 835 O O . ALA A 1 106 ? -0.934 2.344 7.513 1.00 94.88 106 ALA A O 1
ATOM 836 N N . VAL A 1 107 ? -0.859 1.158 9.428 1.00 96.31 107 VAL A N 1
ATOM 837 C CA . VAL A 1 107 ? -1.459 2.186 10.290 1.00 96.31 107 VAL A CA 1
ATOM 838 C C . VAL A 1 107 ? -0.741 2.264 11.631 1.00 96.31 107 VAL A C 1
ATOM 840 O O . VAL A 1 107 ? -0.230 1.261 12.135 1.00 96.31 107 VAL A O 1
ATOM 843 N N . ALA A 1 108 ? -0.723 3.455 12.223 1.00 96.44 108 ALA A N 1
ATOM 844 C CA . ALA A 1 108 ? -0.209 3.688 13.568 1.00 96.44 108 ALA A CA 1
ATOM 845 C C . ALA A 1 108 ? -0.823 4.949 14.190 1.00 96.44 108 ALA A C 1
ATOM 847 O O . ALA A 1 108 ? -1.474 5.739 13.506 1.00 96.44 108 ALA A O 1
ATOM 848 N N . SER A 1 109 ? -0.578 5.162 15.485 1.00 96.19 109 SER A N 1
ATOM 849 C CA . SER A 1 109 ? -0.891 6.441 16.134 1.00 96.19 109 SER A CA 1
ATOM 850 C C . SER A 1 109 ? -0.092 7.580 15.496 1.00 96.19 109 SER A C 1
ATOM 852 O O . SER A 1 109 ? 1.137 7.495 15.406 1.00 96.19 109 SER A O 1
ATOM 854 N N . SER A 1 110 ? -0.781 8.661 15.121 1.00 95.31 110 SER A N 1
ATOM 855 C CA . SER A 1 110 ? -0.162 9.860 14.546 1.00 95.31 110 SER A CA 1
ATOM 856 C C . SER A 1 110 ? 0.718 10.625 15.543 1.00 95.31 110 SER A C 1
ATOM 858 O O . SER A 1 110 ? 1.536 11.443 15.134 1.00 95.31 110 SER A O 1
ATOM 860 N N . GLU A 1 111 ? 0.567 10.379 16.849 1.00 95.06 111 GLU A N 1
ATOM 861 C CA . GLU A 1 111 ? 1.424 10.977 17.885 1.00 95.06 111 GLU A CA 1
ATOM 862 C C . GLU A 1 111 ? 2.820 10.342 17.917 1.00 95.06 111 GLU A C 1
ATOM 864 O O . GLU A 1 111 ? 3.807 11.022 18.189 1.00 95.06 111 GLU A O 1
ATOM 869 N N . VAL A 1 112 ? 2.902 9.036 17.641 1.00 94.81 112 VAL A N 1
ATOM 870 C CA . VAL A 1 112 ? 4.163 8.275 17.650 1.00 94.81 112 VAL A CA 1
ATOM 871 C C . VAL A 1 112 ? 4.813 8.293 16.271 1.00 94.81 112 VAL A C 1
ATOM 873 O O . VAL A 1 112 ? 6.026 8.459 16.159 1.00 94.81 112 VAL A O 1
ATOM 876 N N . HIS A 1 113 ? 4.002 8.139 15.223 1.00 93.62 113 HIS A N 1
ATOM 877 C CA . HIS A 1 113 ? 4.432 8.147 13.830 1.00 93.62 113 HIS A CA 1
ATOM 878 C C . HIS A 1 113 ? 3.640 9.227 13.092 1.00 93.62 113 HIS A C 1
ATOM 880 O O . HIS A 1 113 ? 2.513 8.967 12.695 1.00 93.62 113 HIS A O 1
ATOM 886 N N . PRO A 1 114 ? 4.172 10.444 12.898 1.00 90.19 114 PRO A N 1
ATOM 887 C CA . PRO A 1 114 ? 3.420 11.509 12.227 1.00 90.19 114 PRO A CA 1
ATOM 888 C C . PRO A 1 114 ? 3.105 11.187 10.761 1.00 90.19 114 PRO A C 1
ATOM 890 O O . PRO A 1 114 ? 2.058 11.565 10.239 1.00 90.19 114 PRO A O 1
ATOM 893 N N . ILE A 1 115 ? 4.014 10.468 10.098 1.00 88.69 115 ILE A N 1
ATOM 894 C CA . ILE A 1 115 ? 3.924 10.101 8.685 1.00 88.69 115 ILE A CA 1
ATOM 895 C C . ILE A 1 115 ? 4.246 8.615 8.552 1.00 88.69 115 ILE A C 1
ATOM 897 O O . ILE A 1 115 ? 5.234 8.137 9.110 1.00 88.69 115 ILE A O 1
ATOM 901 N N . LEU A 1 116 ? 3.429 7.903 7.777 1.00 89.94 116 LEU A N 1
ATOM 902 C CA . LEU A 1 116 ? 3.709 6.547 7.323 1.00 89.94 116 LEU A CA 1
ATOM 903 C C . LEU A 1 116 ? 3.648 6.487 5.802 1.00 89.94 116 LEU A C 1
ATOM 905 O O . LEU A 1 116 ? 2.757 7.059 5.179 1.00 89.94 116 LEU A O 1
ATOM 909 N N . GLY A 1 117 ? 4.583 5.742 5.225 1.00 90.44 117 GLY A N 1
ATOM 910 C CA . GLY A 1 117 ? 4.620 5.423 3.809 1.00 90.44 117 GLY A CA 1
ATOM 911 C C . GLY A 1 117 ? 4.911 3.941 3.636 1.00 90.44 117 GLY A C 1
ATOM 912 O O . GLY A 1 117 ? 5.849 3.428 4.243 1.00 90.44 117 GLY A O 1
ATOM 913 N N . ILE A 1 118 ? 4.094 3.255 2.844 1.00 90.88 118 ILE A N 1
ATOM 914 C CA . ILE A 1 118 ? 4.346 1.875 2.446 1.00 90.88 118 ILE A CA 1
ATOM 915 C C . ILE A 1 118 ? 4.155 1.741 0.953 1.00 90.88 118 ILE A C 1
ATOM 917 O O . ILE A 1 118 ? 3.285 2.398 0.383 1.00 90.88 118 ILE A O 1
ATOM 921 N N . ASP A 1 119 ? 4.944 0.859 0.357 1.00 92.38 119 ASP A N 1
ATOM 922 C CA . ASP A 1 119 ? 4.792 0.518 -1.037 1.00 92.38 119 ASP A CA 1
ATOM 923 C C . ASP A 1 119 ? 4.938 -0.977 -1.295 1.00 92.38 119 ASP A C 1
ATOM 925 O O . ASP A 1 119 ? 5.571 -1.697 -0.515 1.00 92.38 119 ASP A O 1
ATOM 929 N N . ILE A 1 120 ? 4.308 -1.441 -2.371 1.00 91.06 120 ILE A N 1
ATOM 930 C CA . ILE A 1 120 ? 4.440 -2.801 -2.872 1.00 91.06 120 ILE A CA 1
ATOM 931 C C . ILE A 1 120 ? 4.455 -2.776 -4.397 1.00 91.06 120 ILE A C 1
ATOM 933 O O . ILE A 1 120 ? 3.454 -2.464 -5.033 1.00 91.06 120 ILE A O 1
ATOM 937 N N . GLU A 1 121 ? 5.582 -3.184 -4.970 1.00 91.00 121 GLU A N 1
ATOM 938 C CA . GLU A 1 121 ? 5.794 -3.193 -6.416 1.00 91.00 121 GLU A CA 1
ATOM 939 C C . GLU A 1 121 ? 6.136 -4.588 -6.930 1.00 91.00 121 GLU A C 1
ATOM 941 O O . GLU A 1 121 ? 6.634 -5.454 -6.203 1.00 91.00 121 GLU A O 1
ATOM 946 N N . GLU A 1 122 ? 5.835 -4.814 -8.205 1.00 91.75 122 GLU A N 1
ATOM 947 C CA . GLU A 1 122 ? 6.337 -5.971 -8.940 1.00 91.75 122 GLU A CA 1
ATOM 948 C C . GLU A 1 122 ? 7.727 -5.658 -9.493 1.00 91.75 122 GLU A C 1
ATOM 950 O O . GLU A 1 122 ? 8.040 -4.513 -9.812 1.00 91.75 122 GLU A O 1
ATOM 955 N N . TRP A 1 123 ? 8.573 -6.681 -9.625 1.00 93.50 123 TRP A N 1
ATOM 956 C CA . TRP A 1 123 ? 9.851 -6.504 -10.307 1.00 93.50 123 TRP A CA 1
ATOM 957 C C . TRP A 1 123 ? 9.597 -6.093 -11.752 1.00 93.50 123 TRP A C 1
ATOM 959 O O . TRP A 1 123 ? 9.011 -6.864 -12.511 1.00 93.50 123 TRP A O 1
ATOM 969 N N . ILE A 1 124 ? 10.039 -4.891 -12.113 1.00 93.06 124 ILE A N 1
ATOM 970 C CA . ILE A 1 124 ? 9.871 -4.381 -13.470 1.00 93.06 124 ILE A CA 1
ATOM 971 C C . ILE A 1 124 ? 10.900 -5.015 -14.408 1.00 93.06 124 ILE A C 1
ATOM 973 O O . ILE A 1 124 ? 11.998 -5.408 -13.999 1.00 93.06 124 ILE A O 1
ATOM 977 N N . ASP A 1 125 ? 10.552 -5.080 -15.687 1.00 95.38 125 ASP A N 1
ATOM 978 C CA . ASP A 1 125 ? 11.459 -5.545 -16.728 1.00 95.38 125 ASP A CA 1
ATOM 979 C C . ASP A 1 125 ? 12.506 -4.472 -17.061 1.00 95.38 125 ASP A C 1
ATOM 981 O O . ASP A 1 125 ? 12.307 -3.283 -16.813 1.00 95.38 125 ASP A O 1
ATOM 985 N N . ALA A 1 126 ? 13.625 -4.881 -17.665 1.00 94.12 126 ALA A N 1
ATOM 986 C CA . ALA A 1 126 ? 14.735 -3.977 -17.985 1.00 94.12 126 ALA A CA 1
ATOM 987 C C . ALA A 1 126 ? 14.321 -2.773 -18.851 1.00 94.12 126 ALA A C 1
ATOM 989 O O . ALA A 1 126 ? 14.788 -1.665 -18.613 1.00 94.12 126 ALA A O 1
ATOM 990 N N . GLU A 1 127 ? 13.415 -2.972 -19.812 1.00 95.38 127 GLU A N 1
ATOM 991 C CA . GLU A 1 127 ? 12.945 -1.898 -20.697 1.00 95.38 127 GLU A CA 1
ATOM 992 C C . GLU A 1 127 ? 12.162 -0.826 -19.921 1.00 95.38 127 GLU A C 1
ATOM 994 O O . GLU A 1 127 ? 12.408 0.366 -20.082 1.00 95.38 127 GLU A O 1
ATOM 999 N N . VAL A 1 128 ? 11.299 -1.248 -18.991 1.00 93.75 128 VAL A N 1
ATOM 1000 C CA . VAL A 1 128 ? 10.559 -0.343 -18.098 1.00 93.75 128 VAL A CA 1
ATOM 1001 C C . VAL A 1 128 ? 11.503 0.329 -17.098 1.00 93.75 128 VAL A C 1
ATOM 1003 O O . VAL A 1 128 ? 11.359 1.517 -16.813 1.00 93.75 128 VAL A O 1
ATOM 1006 N N . ALA A 1 129 ? 12.501 -0.400 -16.588 1.00 94.75 129 ALA A N 1
ATOM 1007 C CA . ALA A 1 129 ? 13.512 0.161 -15.696 1.00 94.75 129 ALA A CA 1
ATOM 1008 C C . ALA A 1 129 ? 14.306 1.294 -16.357 1.00 94.75 129 ALA A C 1
ATOM 1010 O O . ALA A 1 129 ? 14.559 2.307 -15.709 1.00 94.75 129 ALA A O 1
ATOM 1011 N N . ASP A 1 130 ? 14.651 1.162 -17.638 1.00 94.56 130 ASP A N 1
ATOM 1012 C CA . ASP A 1 130 ? 15.346 2.212 -18.386 1.00 94.56 130 ASP A CA 1
ATOM 1013 C C . ASP A 1 130 ? 14.484 3.468 -18.578 1.00 94.56 130 ASP A C 1
ATOM 1015 O O . ASP A 1 130 ? 15.013 4.580 -18.638 1.00 94.56 130 ASP A O 1
ATOM 1019 N N . GLU A 1 131 ? 13.167 3.317 -18.733 1.00 94.69 131 GLU A N 1
ATOM 1020 C CA . GLU A 1 131 ? 12.236 4.445 -18.832 1.00 94.69 131 GLU A CA 1
ATOM 1021 C C . GLU A 1 131 ? 12.087 5.150 -17.485 1.00 94.69 131 GLU A C 1
ATOM 1023 O O . GLU A 1 131 ? 12.396 6.338 -17.378 1.00 94.69 131 GLU A O 1
ATOM 1028 N N . ILE A 1 132 ? 11.710 4.403 -16.445 1.00 92.62 132 ILE A N 1
ATOM 1029 C CA . ILE A 1 132 ? 11.513 4.929 -15.089 1.00 92.62 132 ILE A CA 1
ATOM 1030 C C . ILE A 1 132 ? 12.812 5.536 -14.554 1.00 92.62 132 ILE A C 1
ATOM 1032 O O . ILE A 1 132 ? 12.818 6.641 -14.012 1.00 92.62 132 ILE A O 1
ATOM 1036 N N . GLY A 1 133 ? 13.938 4.847 -14.745 1.00 92.94 133 GLY A N 1
ATOM 1037 C CA . GLY A 1 133 ? 15.241 5.259 -14.238 1.00 92.94 133 GLY A CA 1
ATOM 1038 C C . GLY A 1 133 ? 15.674 6.641 -14.731 1.00 92.94 133 GLY A C 1
ATOM 1039 O O . GLY A 1 133 ? 16.278 7.392 -13.969 1.00 92.94 133 GLY A O 1
ATOM 1040 N N . LYS A 1 134 ? 15.319 7.022 -15.966 1.00 92.88 134 LYS A N 1
ATOM 1041 C CA . LYS A 1 134 ? 15.620 8.359 -16.517 1.00 92.88 134 LYS A CA 1
ATOM 1042 C C . LYS A 1 134 ? 14.873 9.481 -15.803 1.00 92.88 134 LYS A C 1
ATOM 1044 O O . LY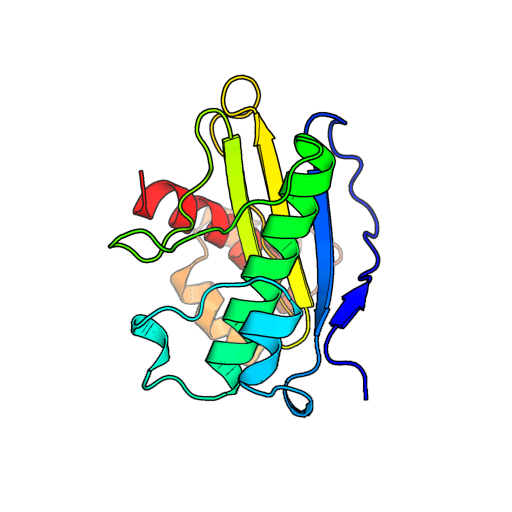S A 1 134 ? 15.358 10.610 -15.802 1.00 92.88 134 LYS A O 1
ATOM 1049 N N . GLU A 1 135 ? 13.703 9.188 -15.248 1.00 91.69 135 GLU A N 1
ATOM 1050 C CA . GLU A 1 135 ? 12.859 10.179 -14.584 1.00 91.69 135 GLU A CA 1
ATOM 1051 C C . GLU A 1 135 ? 13.156 10.274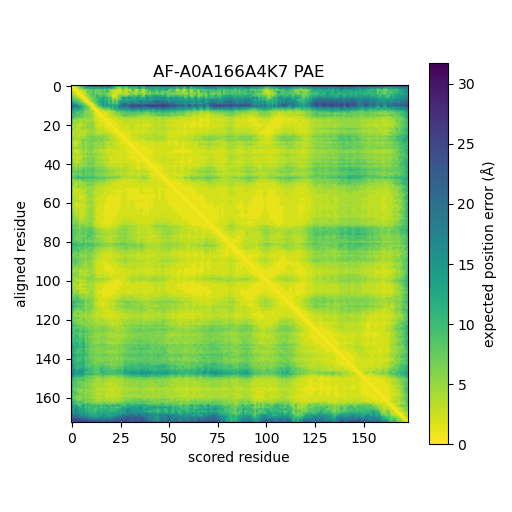 -13.088 1.00 91.69 135 GLU A C 1
ATOM 1053 O O . GLU A 1 135 ? 13.169 11.372 -12.531 1.00 91.69 135 GLU A O 1
ATOM 1058 N N . ILE A 1 136 ? 13.408 9.136 -12.433 1.00 92.00 136 ILE A N 1
ATOM 1059 C CA . ILE A 1 136 ? 13.455 9.088 -10.968 1.00 92.00 136 ILE A CA 1
ATOM 1060 C C . ILE A 1 136 ? 14.863 9.124 -10.380 1.00 92.00 136 ILE A C 1
ATOM 1062 O O . ILE A 1 136 ? 14.995 9.474 -9.206 1.00 92.00 136 ILE A O 1
ATOM 1066 N N . LEU A 1 137 ? 15.899 8.715 -11.120 1.00 92.88 137 LEU A N 1
ATOM 1067 C CA . LEU A 1 137 ? 17.246 8.595 -10.562 1.00 92.88 137 LEU A CA 1
ATOM 1068 C C . LEU A 1 137 ? 17.935 9.954 -10.529 1.00 92.88 137 LEU A C 1
ATOM 1070 O O . LEU A 1 137 ? 18.076 10.626 -11.552 1.00 92.88 137 LEU A O 1
ATOM 1074 N N . ILE A 1 138 ? 18.441 10.327 -9.356 1.00 93.88 138 ILE A N 1
ATOM 1075 C CA . ILE A 1 138 ? 19.401 11.430 -9.252 1.00 93.88 138 ILE A CA 1
ATOM 1076 C C . ILE A 1 138 ? 20.821 10.922 -9.509 1.00 93.88 138 ILE A C 1
ATOM 1078 O O . ILE A 1 138 ? 21.093 9.719 -9.461 1.00 93.88 138 ILE A O 1
ATOM 1082 N N . PHE A 1 139 ? 21.748 11.845 -9.767 1.00 91.81 139 PHE A N 1
ATOM 1083 C CA . PHE A 1 139 ? 23.130 11.513 -10.110 1.00 91.81 139 PHE A CA 1
ATOM 1084 C C . PHE A 1 139 ? 23.785 10.593 -9.069 1.00 91.81 139 PHE A C 1
ATOM 1086 O O . PHE A 1 139 ? 24.403 9.593 -9.426 1.00 91.81 139 PHE A O 1
ATOM 1093 N N . GLU A 1 140 ? 23.602 10.887 -7.784 1.00 93.25 140 GLU A N 1
ATOM 1094 C CA . GLU A 1 140 ? 24.170 10.123 -6.675 1.00 93.25 140 GLU A CA 1
ATOM 1095 C C . GLU A 1 140 ? 23.601 8.703 -6.578 1.00 93.25 140 GLU A C 1
ATOM 1097 O O . GLU A 1 140 ? 24.329 7.779 -6.228 1.00 93.25 140 GLU A O 1
ATOM 1102 N N . GLU A 1 141 ? 22.319 8.506 -6.893 1.00 92.94 141 GLU A N 1
ATOM 1103 C CA . GLU A 1 141 ? 21.696 7.176 -6.919 1.00 92.94 141 GLU A CA 1
ATOM 1104 C C . GLU A 1 141 ? 22.194 6.372 -8.115 1.00 92.94 141 GLU A C 1
ATOM 1106 O O . GLU A 1 141 ? 22.559 5.210 -7.962 1.00 92.94 141 GLU A O 1
ATOM 1111 N N . TYR A 1 142 ? 22.289 7.012 -9.285 1.00 92.00 142 TYR A N 1
ATOM 1112 C CA . TYR A 1 142 ? 22.804 6.383 -10.496 1.00 92.00 142 TYR A CA 1
ATOM 1113 C C . TYR A 1 142 ? 24.243 5.881 -10.316 1.00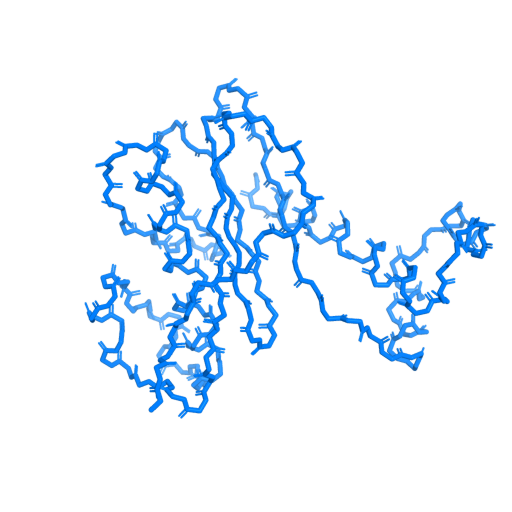 92.00 142 TYR A C 1
ATOM 1115 O O . TYR A 1 142 ? 24.571 4.778 -10.743 1.00 92.00 142 TYR A O 1
ATOM 1123 N N . GLN A 1 143 ? 25.104 6.659 -9.647 1.00 92.69 143 GLN A N 1
ATOM 1124 C CA . GLN A 1 1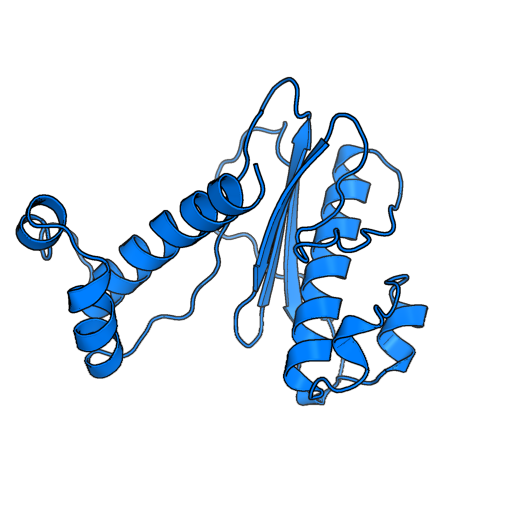43 ? 26.489 6.255 -9.366 1.00 92.69 143 GLN A CA 1
ATOM 1125 C C . GLN A 1 143 ? 26.597 5.032 -8.445 1.00 92.69 143 GLN A C 1
ATOM 1127 O O . GLN A 1 143 ? 27.625 4.360 -8.459 1.00 92.69 143 GLN A O 1
ATOM 1132 N N . ARG A 1 144 ? 25.562 4.754 -7.647 1.00 91.31 144 ARG A N 1
ATOM 1133 C CA . ARG A 1 144 ? 25.537 3.651 -6.677 1.00 91.31 144 ARG A CA 1
ATOM 1134 C C . ARG A 1 144 ? 24.874 2.385 -7.213 1.00 91.31 144 ARG A C 1
ATOM 1136 O O . ARG A 1 144 ? 24.858 1.366 -6.523 1.00 91.31 144 ARG A O 1
ATOM 1143 N N . LEU A 1 145 ? 24.322 2.431 -8.425 1.00 91.88 145 LEU A N 1
ATOM 1144 C CA . LEU A 1 145 ? 23.790 1.240 -9.076 1.00 91.88 145 LEU A CA 1
ATOM 1145 C C . LEU A 1 145 ? 24.898 0.195 -9.267 1.00 91.88 145 LEU A C 1
ATOM 1147 O O . LEU A 1 145 ? 26.035 0.520 -9.614 1.00 91.88 145 LEU A O 1
ATOM 1151 N N . GLY A 1 146 ? 24.569 -1.072 -9.032 1.00 89.75 146 GLY A N 1
ATOM 1152 C CA . GLY A 1 146 ? 25.498 -2.198 -9.088 1.00 89.75 146 GLY A CA 1
ATOM 1153 C C . GLY A 1 146 ? 26.361 -2.389 -7.835 1.00 89.75 146 GLY A C 1
ATOM 1154 O O . GLY A 1 146 ? 27.153 -3.333 -7.789 1.00 89.75 146 GLY A O 1
ATOM 1155 N N . GLU A 1 147 ? 26.217 -1.548 -6.802 1.00 90.81 147 GLU A N 1
ATOM 1156 C CA . GLU A 1 147 ? 26.841 -1.778 -5.487 1.00 90.81 147 GLU A CA 1
ATOM 1157 C C . GLU A 1 147 ? 26.175 -2.940 -4.723 1.00 90.81 147 GLU A C 1
ATOM 1159 O O . GLU A 1 147 ? 26.788 -3.540 -3.833 1.00 90.81 147 GLU A O 1
ATOM 1164 N N . CYS A 1 148 ? 24.925 -3.278 -5.058 1.00 87.69 148 CYS A N 1
ATOM 1165 C CA . CYS A 1 148 ? 24.163 -4.346 -4.418 1.00 87.69 148 CYS A CA 1
ATOM 1166 C C . CYS A 1 148 ? 24.187 -5.643 -5.244 1.00 87.69 148 CYS A C 1
ATOM 1168 O O . CYS A 1 148 ? 24.459 -5.663 -6.439 1.00 87.69 148 CYS A O 1
ATOM 1170 N N . ARG A 1 149 ? 23.853 -6.779 -4.611 1.00 92.00 149 ARG A N 1
ATOM 1171 C CA . ARG A 1 149 ? 23.682 -8.074 -5.307 1.00 92.00 149 ARG A CA 1
ATOM 1172 C C . ARG A 1 149 ? 22.318 -8.184 -6.002 1.00 92.00 149 ARG A C 1
ATOM 1174 O O . ARG A 1 149 ? 21.644 -9.205 -5.878 1.00 92.00 149 ARG A O 1
ATOM 1181 N N . LEU A 1 150 ? 21.900 -7.121 -6.675 1.00 92.88 150 LEU A N 1
ATOM 1182 C CA . LEU A 1 150 ? 20.633 -7.018 -7.386 1.00 92.88 150 LEU A CA 1
ATOM 1183 C C . LEU A 1 150 ? 20.906 -6.702 -8.856 1.00 92.88 150 LEU A C 1
ATOM 1185 O O . LEU A 1 150 ? 21.959 -6.181 -9.213 1.00 92.88 150 LEU A O 1
ATOM 1189 N N . SER A 1 151 ? 19.970 -7.068 -9.724 1.00 94.44 151 SER A N 1
ATO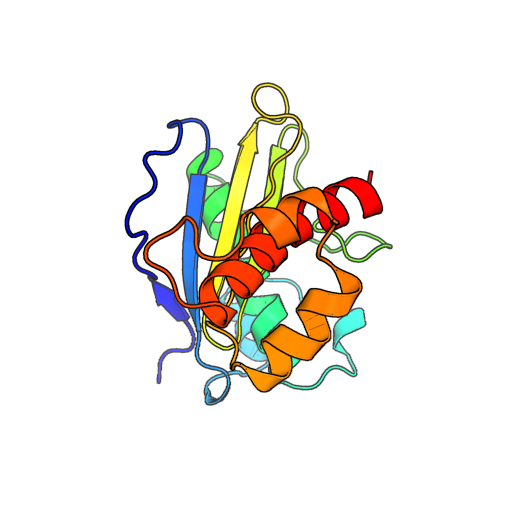M 1190 C CA . SER A 1 151 ? 20.003 -6.603 -11.113 1.00 94.44 151 SER A CA 1
ATOM 1191 C C . SER A 1 151 ? 19.622 -5.124 -11.197 1.00 94.44 151 SER A C 1
ATOM 1193 O O . SER A 1 151 ? 18.907 -4.626 -10.329 1.00 94.44 151 SER A O 1
ATOM 1195 N N . TYR A 1 152 ? 20.037 -4.443 -12.270 1.00 94.25 152 TYR A N 1
ATOM 1196 C CA . TYR A 1 152 ? 19.680 -3.042 -12.521 1.00 94.25 152 TYR A CA 1
ATOM 1197 C C . TYR A 1 152 ? 18.172 -2.794 -12.370 1.00 94.25 152 TYR A C 1
ATOM 1199 O O . TYR A 1 152 ? 17.761 -1.923 -11.610 1.00 94.25 152 TYR A O 1
ATOM 1207 N N . GLN A 1 153 ? 17.335 -3.619 -13.008 1.00 95.75 153 GLN A N 1
ATOM 1208 C CA . GLN A 1 153 ? 15.885 -3.455 -12.935 1.00 95.75 153 GLN A CA 1
ATOM 1209 C C . GLN A 1 153 ? 15.325 -3.626 -11.515 1.00 95.75 153 GLN A C 1
ATOM 1211 O O . GLN A 1 153 ? 14.393 -2.923 -11.130 1.00 95.75 153 GLN A O 1
ATOM 1216 N N . GLN A 1 154 ? 15.922 -4.498 -10.697 1.00 94.69 154 GLN A N 1
ATOM 1217 C CA . GLN A 1 154 ? 15.531 -4.652 -9.294 1.00 94.69 154 GLN A CA 1
ATOM 1218 C C . GLN A 1 154 ? 15.957 -3.446 -8.455 1.00 94.69 154 GLN A C 1
ATOM 1220 O O . GLN A 1 154 ? 15.182 -2.996 -7.618 1.00 94.69 154 GLN A O 1
ATOM 1225 N N . GLU A 1 155 ? 17.154 -2.901 -8.680 1.00 94.56 155 GLU A N 1
ATOM 1226 C CA . GLU A 1 155 ? 17.608 -1.687 -7.993 1.00 94.56 155 GLU A CA 1
ATOM 1227 C C . GLU A 1 155 ? 16.716 -0.489 -8.336 1.00 94.56 155 GLU A C 1
ATOM 1229 O O . GLU A 1 155 ? 16.264 0.210 -7.432 1.00 94.56 155 GLU A O 1
ATOM 1234 N N . VAL A 1 156 ? 16.383 -0.301 -9.617 1.00 94.69 156 VAL A N 1
ATOM 1235 C CA . VAL A 1 156 ? 15.456 0.754 -10.054 1.00 94.69 156 VAL A CA 1
ATOM 1236 C C . VAL A 1 156 ? 14.064 0.549 -9.459 1.00 94.69 156 VAL A C 1
ATOM 1238 O O . VAL A 1 156 ? 13.501 1.507 -8.937 1.00 94.69 156 VAL A O 1
ATOM 1241 N N . THR A 1 157 ? 13.538 -0.684 -9.456 1.00 94.50 157 THR A N 1
ATOM 1242 C CA . THR A 1 157 ? 12.248 -0.999 -8.809 1.00 94.50 157 THR A CA 1
ATOM 1243 C C . THR A 1 157 ? 12.262 -0.594 -7.334 1.00 94.50 157 THR A C 1
ATOM 1245 O O . THR A 1 157 ? 11.322 0.030 -6.855 1.00 94.50 157 THR A O 1
ATOM 1248 N N . LEU A 1 158 ? 13.335 -0.913 -6.601 1.00 92.94 158 LEU A N 1
ATOM 1249 C CA . LEU A 1 158 ? 13.440 -0.569 -5.181 1.00 92.94 158 LEU A CA 1
ATOM 1250 C C . LEU A 1 158 ? 13.549 0.938 -4.949 1.00 92.94 158 LEU A C 1
ATOM 1252 O O . LEU A 1 158 ? 12.949 1.445 -4.005 1.00 92.94 158 LEU A O 1
ATOM 1256 N N . ILE A 1 159 ? 14.302 1.659 -5.784 1.00 92.81 159 ILE A N 1
ATOM 1257 C CA . ILE A 1 159 ? 14.421 3.118 -5.672 1.00 92.81 159 ILE A CA 1
ATOM 1258 C C . ILE A 1 159 ? 13.078 3.783 -5.972 1.00 92.81 159 ILE A C 1
ATOM 1260 O O . ILE A 1 159 ? 12.666 4.669 -5.225 1.00 92.81 159 ILE A O 1
ATOM 1264 N N . PHE A 1 160 ? 12.388 3.337 -7.024 1.00 91.75 160 PHE A N 1
ATOM 1265 C CA . PHE A 1 160 ? 11.031 3.772 -7.339 1.00 91.75 160 PHE A CA 1
ATOM 1266 C C . PHE A 1 160 ? 10.108 3.556 -6.137 1.00 91.75 160 PHE A C 1
ATOM 1268 O O . PHE A 1 160 ? 9.569 4.514 -5.583 1.00 91.75 160 PHE A O 1
ATOM 1275 N N . SER A 1 161 ? 10.057 2.317 -5.647 1.00 91.19 161 SER A N 1
ATOM 1276 C CA . SER A 1 161 ? 9.188 1.917 -4.545 1.00 91.19 161 SER A CA 1
ATOM 1277 C C . SER A 1 161 ? 9.476 2.666 -3.237 1.00 91.19 161 SER A C 1
ATOM 1279 O O . SER A 1 161 ? 8.577 3.004 -2.471 1.00 91.19 161 SER A O 1
ATOM 1281 N N . ALA A 1 162 ? 10.739 3.016 -2.982 1.00 88.56 162 ALA A N 1
ATOM 1282 C CA . ALA A 1 162 ? 11.118 3.820 -1.824 1.00 88.56 162 ALA A CA 1
ATOM 1283 C C . ALA A 1 162 ? 10.669 5.292 -1.929 1.00 88.56 162 ALA A C 1
ATOM 1285 O O . ALA A 1 162 ? 10.469 5.946 -0.901 1.00 88.56 162 ALA A O 1
ATOM 1286 N N . LYS A 1 163 ? 10.530 5.834 -3.145 1.00 87.75 163 LYS A N 1
ATOM 1287 C CA . LYS A 1 163 ? 10.172 7.242 -3.382 1.00 87.75 163 LYS A CA 1
ATOM 1288 C C . LYS A 1 163 ? 8.666 7.477 -3.442 1.00 87.75 163 LYS A C 1
ATOM 1290 O O . LYS A 1 163 ? 8.211 8.517 -2.963 1.00 87.75 163 LYS A O 1
ATOM 1295 N N . GLU A 1 164 ? 7.901 6.531 -3.975 1.00 85.00 164 GLU A N 1
ATOM 1296 C CA . GLU A 1 164 ? 6.454 6.674 -4.188 1.00 85.00 164 GLU A CA 1
ATOM 1297 C C . GLU A 1 164 ? 5.657 7.036 -2.916 1.00 85.00 164 GLU A C 1
ATOM 1299 O O . GLU A 1 164 ? 4.859 7.985 -2.948 1.00 85.00 164 GLU A O 1
ATOM 1304 N N . PRO A 1 165 ? 5.888 6.402 -1.746 1.00 77.44 165 PRO A N 1
ATOM 1305 C CA . PRO A 1 165 ? 5.146 6.749 -0.537 1.00 77.44 165 PRO A CA 1
ATOM 1306 C C . PRO A 1 165 ? 5.438 8.153 -0.032 1.00 77.44 165 PRO A C 1
ATOM 1308 O O . PRO A 1 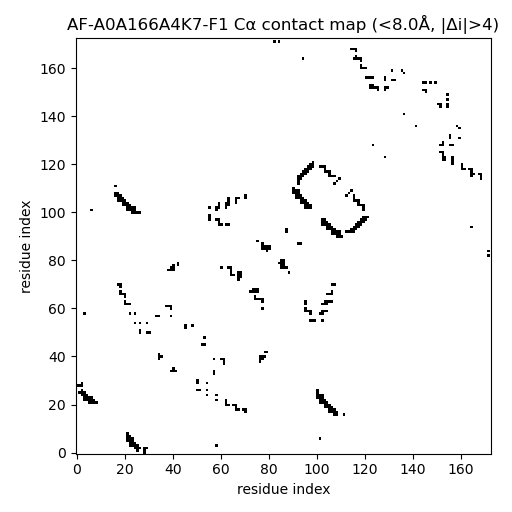165 ? 4.551 8.798 0.522 1.00 77.44 165 PRO A O 1
ATOM 1311 N N . LEU A 1 166 ? 6.673 8.630 -0.213 1.00 72.19 166 LEU A N 1
ATOM 1312 C CA . LEU A 1 166 ? 7.072 9.976 0.189 1.00 72.19 166 LEU A CA 1
ATOM 1313 C C . LEU A 1 166 ? 6.380 11.017 -0.687 1.00 72.19 166 LEU A C 1
ATOM 1315 O O . LEU A 1 166 ? 5.853 11.998 -0.166 1.00 72.19 166 LEU A O 1
ATOM 1319 N N . GLN A 1 167 ? 6.326 10.783 -2.000 1.00 64.12 167 GLN A N 1
ATOM 1320 C CA . GLN A 1 167 ? 5.595 11.657 -2.915 1.00 64.12 167 GLN A CA 1
ATOM 1321 C C . GLN A 1 167 ? 4.103 11.682 -2.583 1.00 64.12 167 GLN A C 1
ATOM 1323 O O . GLN A 1 167 ? 3.514 12.759 -2.505 1.00 64.12 167 GLN A O 1
ATOM 1328 N N . SER A 1 168 ? 3.510 10.519 -2.307 1.00 63.47 168 SER A N 1
ATOM 1329 C CA . SER A 1 168 ? 2.109 10.418 -1.895 1.00 63.47 168 SER A CA 1
ATOM 1330 C C . SER A 1 168 ? 1.851 11.163 -0.583 1.00 63.47 168 SER A C 1
ATOM 1332 O O . SER A 1 168 ? 0.947 11.987 -0.520 1.00 63.47 168 SER A O 1
ATOM 1334 N N . ALA A 1 169 ? 2.665 10.943 0.452 1.00 61.22 169 ALA A N 1
ATOM 1335 C CA . ALA A 1 169 ? 2.499 11.598 1.750 1.00 61.22 169 ALA A CA 1
ATOM 1336 C C . ALA A 1 169 ? 2.647 13.128 1.677 1.00 61.22 169 ALA A C 1
ATOM 1338 O O . ALA A 1 169 ? 1.930 13.842 2.371 1.00 61.22 169 ALA A O 1
ATOM 1339 N N . LEU A 1 170 ? 3.548 13.636 0.828 1.00 56.22 170 LEU A N 1
ATOM 1340 C CA . LEU A 1 170 ? 3.769 15.074 0.641 1.00 56.22 170 LEU A CA 1
ATOM 1341 C C . LEU A 1 170 ? 2.732 15.735 -0.276 1.00 56.22 170 LEU A C 1
ATOM 1343 O O . LEU A 1 170 ? 2.497 16.932 -0.157 1.00 56.22 170 LEU A O 1
ATOM 1347 N N . SER A 1 171 ? 2.112 14.978 -1.183 1.00 54.78 171 SER A N 1
ATOM 1348 C CA . SER A 1 171 ? 1.110 15.512 -2.120 1.00 54.78 171 SER A CA 1
ATOM 1349 C C . SER A 1 171 ? -0.263 15.743 -1.481 1.00 54.78 171 SER A C 1
ATOM 1351 O O . SER A 1 171 ? -1.085 16.447 -2.063 1.00 54.78 171 SER A O 1
ATOM 1353 N N . TYR A 1 172 ? -0.512 15.159 -0.305 1.00 50.03 172 TYR A N 1
ATOM 1354 C CA . TYR A 1 172 ? -1.787 15.229 0.421 1.00 50.03 172 TYR A CA 1
ATOM 1355 C C . TYR A 1 172 ? -1.670 15.912 1.803 1.00 50.03 172 TYR A C 1
ATOM 1357 O O . TYR A 1 172 ? -2.592 15.808 2.614 1.00 50.03 172 TYR A O 1
ATOM 1365 N N . GLY A 1 173 ? -0.528 16.555 2.088 1.00 41.31 173 GLY A N 1
ATOM 1366 C CA . GLY A 1 173 ? -0.234 17.269 3.341 1.00 41.31 173 GLY A CA 1
ATOM 1367 C C . GLY A 1 173 ? -0.529 18.764 3.307 1.00 41.31 173 GLY A C 1
ATOM 1368 O O . GLY A 1 173 ? -0.591 19.345 2.200 1.00 41.31 173 GLY A O 1
#

Sequence (173 aa):
MTFITAGKNQCLSLPETIKISHLNYEKSSYRRELFDELGVTFPESLNKAVDKRCAEYLAGRYAASNALLELTEQRYCIYPNQDRSPNWPIGITGSISHNSSQAIAAVASSEVHPILGIDIEEWIDAEVADEIGKEILIFEEYQRLGECRLSYQQEVTLIFSAKEPLQSALSYG

pLDDT: mean 89.42, std 10.41, range [41.31, 96.81]

Mean predicted aligned error: 5.31 Å